Protein AF-A0A318S8D7-F1 (afdb_monomer_lite)

Foldseek 3Di:
DDAKAFPAWDDDPQKIWTFIQDPVRDTDIDIEGPPGPFPWDDWDWDDDDPWIKIWTAGPVRDIHIHIYPDPVRSVVCCVRCVHDPD

Radius of gyration: 12.1 Å; chains: 1; bounding box: 29×28×33 Å

Secondary structure (DSSP, 8-state):
-PPPEEEEEEEETTEEEEEEE-TTS-EEEEEESTTSSB--EEEEEEEETTEEEEEEE-TTS-EEEEEES-HHHHHHHHHHT-S---

Organism: NCBI:txid694435

Structure (mmCIF, N/CA/C/O backbone):
data_AF-A0A318S8D7-F1
#
_entry.id   AF-A0A318S8D7-F1
#
loop_
_atom_site.group_PDB
_atom_site.id
_atom_site.type_symbol
_atom_site.label_atom_id
_atom_site.label_alt_id
_atom_site.label_comp_id
_atom_site.label_asym_id
_atom_site.label_entity_id
_atom_site.label_seq_id
_atom_site.pdbx_PDB_ins_code
_atom_site.Cartn_x
_atom_site.Cartn_y
_atom_site.Cartn_z
_atom_site.occupancy
_atom_site.B_iso_or_equiv
_atom_site.auth_seq_id
_atom_site.auth_comp_id
_atom_site.auth_asym_id
_atom_site.auth_atom_id
_atom_site.pdbx_PDB_model_num
ATOM 1 N N . MET A 1 1 ? 6.269 4.210 18.920 1.00 53.84 1 MET A N 1
ATOM 2 C CA . MET A 1 1 ? 6.579 4.763 17.580 1.00 53.84 1 MET A CA 1
ATOM 3 C C . MET A 1 1 ? 5.367 4.561 16.688 1.00 53.84 1 MET A C 1
ATOM 5 O O . MET A 1 1 ? 4.930 3.426 16.561 1.00 53.84 1 MET A O 1
ATOM 9 N N . GLU A 1 2 ? 4.801 5.619 16.110 1.00 80.56 2 GLU A N 1
ATOM 10 C CA . GLU A 1 2 ? 3.596 5.498 15.277 1.00 80.56 2 GLU A CA 1
ATOM 11 C C . GLU A 1 2 ? 3.899 4.937 13.878 1.00 80.56 2 GLU A C 1
ATOM 13 O O . GLU A 1 2 ? 4.940 5.202 13.282 1.00 80.56 2 GLU A O 1
ATOM 18 N N . MET A 1 3 ? 2.988 4.127 13.344 1.00 90.62 3 MET A N 1
ATOM 19 C CA . MET A 1 3 ? 3.047 3.589 11.982 1.00 90.62 3 MET A CA 1
ATOM 20 C C . MET A 1 3 ? 2.617 4.662 10.962 1.00 90.62 3 MET A C 1
ATOM 22 O O . MET A 1 3 ? 1.642 5.374 11.239 1.00 90.62 3 MET A O 1
ATOM 26 N N . PRO A 1 4 ? 3.269 4.771 9.783 1.00 95.50 4 PRO A N 1
ATOM 27 C CA . PRO A 1 4 ? 2.767 5.598 8.688 1.00 95.50 4 PRO A CA 1
ATOM 28 C C . PRO A 1 4 ? 1.313 5.258 8.369 1.00 95.50 4 PRO A C 1
ATOM 30 O O . PRO A 1 4 ? 0.886 4.113 8.509 1.00 95.50 4 PRO A O 1
ATOM 33 N N . THR A 1 5 ? 0.536 6.255 7.963 1.00 95.75 5 THR A N 1
ATOM 34 C CA . THR A 1 5 ? -0.897 6.080 7.719 1.00 95.75 5 THR A CA 1
ATOM 35 C C . THR A 1 5 ? -1.210 6.213 6.242 1.00 95.75 5 THR A C 1
ATOM 37 O O . THR A 1 5 ? -0.945 7.258 5.654 1.00 95.75 5 THR A O 1
ATOM 40 N N . LEU A 1 6 ? -1.813 5.184 5.662 1.00 95.69 6 LEU A N 1
ATOM 41 C CA . LEU A 1 6 ? -2.411 5.235 4.342 1.00 95.69 6 LEU A CA 1
ATOM 42 C C . LEU A 1 6 ? -3.667 6.107 4.394 1.00 95.69 6 LEU A C 1
ATOM 44 O O . LEU A 1 6 ? -4.565 5.896 5.212 1.00 95.69 6 LEU A O 1
ATOM 48 N N . LEU A 1 7 ? -3.688 7.120 3.541 1.00 95.75 7 LEU A N 1
ATOM 49 C CA . LEU A 1 7 ? -4.779 8.077 3.413 1.00 95.75 7 LEU A CA 1
ATOM 50 C C . LEU A 1 7 ? -5.688 7.727 2.238 1.00 95.75 7 LEU A C 1
ATOM 52 O O . LEU A 1 7 ? -6.893 7.925 2.332 1.00 95.75 7 LEU A O 1
ATOM 56 N N . GLN A 1 8 ? -5.098 7.222 1.155 1.00 95.44 8 GLN A N 1
ATOM 57 C CA . GLN A 1 8 ? -5.781 6.885 -0.086 1.00 95.44 8 GLN A CA 1
ATOM 58 C C . GLN A 1 8 ? -4.931 5.891 -0.882 1.00 95.44 8 GLN A C 1
ATOM 60 O O . GLN A 1 8 ? -3.703 5.878 -0.755 1.00 95.44 8 GLN A O 1
ATOM 65 N N . VAL A 1 9 ? -5.585 5.079 -1.704 1.00 93.56 9 VAL A N 1
ATOM 66 C CA . VAL A 1 9 ? -4.952 4.220 -2.703 1.00 93.56 9 VAL A CA 1
ATOM 67 C C . VAL A 1 9 ? -5.580 4.501 -4.064 1.00 93.56 9 VAL A C 1
ATOM 69 O O . VAL A 1 9 ? -6.787 4.683 -4.168 1.00 93.56 9 VAL A O 1
ATOM 72 N N . GLU A 1 10 ? -4.761 4.535 -5.102 1.00 93.75 10 GLU A N 1
ATOM 73 C CA . GLU A 1 10 ? -5.200 4.671 -6.487 1.00 93.75 10 GLU A CA 1
ATOM 74 C C . GLU A 1 10 ? -4.523 3.599 -7.340 1.00 93.75 10 GLU A C 1
ATOM 76 O O . GLU A 1 10 ? -3.452 3.087 -6.996 1.00 93.75 10 GLU A O 1
ATOM 81 N N . LYS A 1 11 ? -5.146 3.253 -8.466 1.00 89.62 11 LYS A N 1
ATOM 82 C CA . LYS A 1 11 ? -4.557 2.365 -9.465 1.00 89.62 11 LYS A CA 1
ATOM 83 C C . LYS A 1 11 ? -4.610 3.031 -10.827 1.00 89.62 11 LYS A C 1
ATOM 85 O O . LYS A 1 11 ? -5.689 3.351 -11.315 1.00 89.62 11 LYS A O 1
ATOM 90 N N . ASP A 1 12 ? -3.443 3.169 -11.431 1.00 88.50 12 ASP A N 1
ATOM 91 C CA . ASP A 1 12 ? -3.247 3.676 -12.780 1.00 88.50 12 ASP A CA 1
ATOM 92 C C . ASP A 1 12 ? -2.583 2.576 -13.618 1.00 88.50 12 ASP A C 1
ATOM 94 O O . ASP A 1 12 ? -1.384 2.302 -13.508 1.00 88.50 12 ASP A O 1
ATOM 98 N N . GLY A 1 13 ? -3.402 1.841 -14.374 1.00 87.81 13 GLY A N 1
ATOM 99 C CA . GLY A 1 13 ? -2.971 0.657 -15.118 1.00 87.81 13 GLY A CA 1
ATOM 100 C C . GLY A 1 13 ? -2.332 -0.408 -14.216 1.00 87.81 13 GLY A C 1
ATOM 101 O O . GLY A 1 13 ? -3.004 -1.045 -13.400 1.00 87.81 13 GLY A O 1
ATOM 102 N N . THR A 1 14 ? -1.024 -0.625 -14.388 1.00 88.25 14 THR A N 1
ATOM 103 C CA . THR A 1 14 ? -0.219 -1.571 -13.591 1.00 88.25 14 THR A CA 1
ATOM 104 C C . THR A 1 14 ? 0.418 -0.947 -12.351 1.00 88.25 14 THR A C 1
ATOM 106 O O . THR A 1 14 ? 1.044 -1.667 -11.574 1.00 88.25 14 THR A O 1
ATOM 109 N N . THR A 1 15 ? 0.301 0.369 -12.177 1.00 91.00 15 THR A N 1
ATOM 110 C CA . THR A 1 15 ? 0.879 1.093 -11.046 1.00 91.00 15 THR A CA 1
ATOM 111 C C . THR A 1 15 ? -0.178 1.316 -9.970 1.00 91.00 15 THR A C 1
ATOM 113 O O . THR A 1 15 ? -1.285 1.773 -10.240 1.00 91.00 15 THR A O 1
ATOM 116 N N . VAL A 1 16 ? 0.176 1.011 -8.728 1.00 92.12 16 VAL A N 1
ATOM 117 C CA . VAL A 1 16 ? -0.588 1.353 -7.528 1.00 92.12 16 VAL A CA 1
ATOM 118 C C . VAL A 1 16 ? 0.089 2.547 -6.871 1.00 92.12 16 VAL A C 1
ATOM 120 O O . VAL A 1 16 ? 1.300 2.533 -6.656 1.00 92.12 16 VAL A O 1
ATOM 123 N N . VAL A 1 17 ? -0.680 3.578 -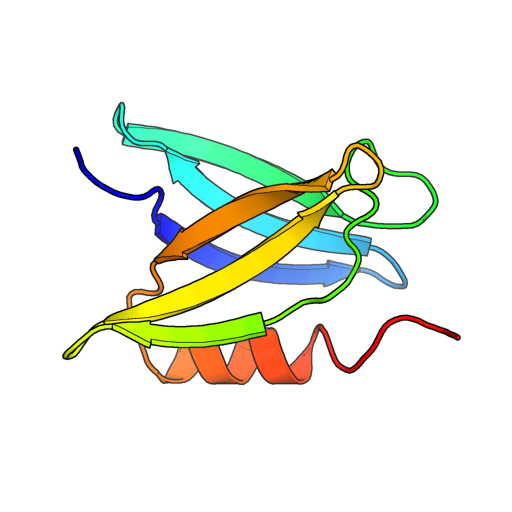6.538 1.00 94.38 17 VAL A N 1
ATOM 124 C CA . VAL A 1 17 ? -0.182 4.765 -5.840 1.00 94.38 17 VAL A CA 1
ATOM 125 C C . VAL A 1 17 ? -0.795 4.805 -4.449 1.00 94.38 17 VAL A C 1
ATOM 127 O O . VAL A 1 17 ? -2.012 4.835 -4.291 1.00 94.38 17 VAL A O 1
ATOM 130 N N . LEU A 1 18 ? 0.053 4.794 -3.426 1.00 94.69 18 LEU A N 1
ATOM 131 C CA . LEU A 1 18 ? -0.351 4.941 -2.034 1.00 94.69 18 LEU A CA 1
ATOM 132 C C . LEU A 1 18 ? -0.061 6.365 -1.564 1.00 94.69 18 LEU A C 1
ATOM 134 O O . LEU A 1 18 ? 1.088 6.814 -1.576 1.00 94.69 18 LEU A O 1
ATOM 138 N N . HIS A 1 19 ? -1.088 7.054 -1.080 1.00 96.31 19 HIS A N 1
ATOM 139 C CA . HIS A 1 19 ? -0.953 8.367 -0.459 1.00 96.31 19 HIS A CA 1
ATOM 140 C C . HIS A 1 19 ? -0.753 8.163 1.035 1.00 96.31 19 HIS A C 1
ATOM 142 O O . HIS A 1 19 ? -1.666 7.735 1.742 1.00 96.31 19 HIS A O 1
ATOM 148 N N . VAL A 1 20 ? 0.444 8.450 1.531 1.00 96.25 20 VAL A N 1
ATOM 149 C CA . VAL A 1 20 ? 0.863 8.091 2.886 1.00 96.25 20 VAL A CA 1
ATOM 150 C C . VAL A 1 20 ? 1.173 9.344 3.687 1.00 96.25 20 VAL A C 1
ATOM 152 O O . VAL A 1 20 ? 1.856 10.249 3.222 1.00 96.25 20 VAL A O 1
ATOM 155 N N . ARG A 1 21 ? 0.715 9.384 4.936 1.00 96.56 21 ARG A N 1
ATOM 156 C CA . ARG A 1 21 ? 1.250 10.290 5.950 1.00 96.56 21 ARG A CA 1
ATOM 157 C C . ARG A 1 21 ? 2.360 9.579 6.714 1.00 96.56 21 ARG A C 1
ATOM 159 O O . ARG A 1 21 ? 2.093 8.591 7.402 1.00 96.56 21 ARG A O 1
ATOM 166 N N . ALA A 1 22 ? 3.581 10.072 6.576 1.00 94.25 22 ALA A N 1
ATOM 167 C CA . ALA A 1 22 ? 4.746 9.616 7.311 1.00 94.25 22 ALA A CA 1
ATOM 168 C C . ALA A 1 22 ? 4.643 9.956 8.807 1.00 94.25 22 ALA A C 1
ATOM 170 O O . ALA A 1 22 ? 3.727 10.644 9.261 1.00 94.25 22 ALA A O 1
ATOM 171 N N . ARG A 1 23 ? 5.586 9.420 9.584 1.00 91.06 23 ARG A N 1
ATOM 172 C CA . ARG A 1 23 ? 5.615 9.541 11.051 1.00 91.06 23 ARG A CA 1
ATOM 173 C C . ARG A 1 23 ? 5.868 10.968 11.527 1.00 91.06 23 ARG A C 1
ATOM 175 O O . ARG A 1 23 ? 5.359 11.362 12.563 1.00 91.06 23 ARG A O 1
ATOM 182 N N . ASP A 1 24 ? 6.635 11.719 10.753 1.00 93.19 24 ASP A N 1
ATOM 183 C CA . ASP A 1 24 ? 6.914 13.142 10.947 1.00 93.19 24 ASP A CA 1
ATOM 184 C C . ASP A 1 24 ? 5.768 14.048 10.451 1.00 93.19 24 ASP A C 1
ATOM 186 O O . ASP A 1 24 ? 5.863 15.269 10.516 1.00 93.19 24 ASP A O 1
ATOM 190 N N . GLY A 1 25 ? 4.672 13.463 9.951 1.00 92.44 25 GLY A N 1
ATOM 191 C CA . GLY A 1 25 ? 3.529 14.185 9.401 1.00 92.44 25 GLY A CA 1
ATOM 192 C C . GLY A 1 25 ? 3.655 14.540 7.918 1.00 92.44 25 GLY A C 1
ATOM 193 O O . GLY A 1 25 ? 2.662 14.991 7.338 1.00 92.44 25 GLY A O 1
ATOM 194 N N . ALA A 1 26 ? 4.804 14.288 7.281 1.00 95.56 26 ALA A N 1
ATOM 195 C CA . ALA A 1 26 ? 4.990 14.547 5.859 1.00 95.56 26 ALA A CA 1
ATOM 196 C C . ALA A 1 26 ? 4.029 13.703 5.008 1.00 95.56 26 ALA A C 1
ATOM 198 O O . ALA A 1 26 ? 3.680 12.570 5.352 1.00 95.56 26 ALA A O 1
ATOM 199 N N . ARG A 1 27 ? 3.589 14.253 3.874 1.00 96.25 27 ARG A N 1
ATOM 200 C CA . ARG A 1 27 ? 2.786 13.521 2.888 1.00 96.25 27 ARG A CA 1
ATOM 201 C C . ARG A 1 27 ? 3.705 12.966 1.811 1.00 96.25 27 ARG A C 1
ATOM 203 O O . ARG A 1 27 ? 4.447 13.717 1.189 1.00 96.25 27 ARG A O 1
ATOM 210 N N . LEU A 1 28 ? 3.635 11.659 1.604 1.00 94.62 28 LEU A N 1
ATOM 211 C CA . LEU A 1 28 ? 4.442 10.908 0.655 1.00 94.62 28 LEU A CA 1
ATOM 212 C C . LEU A 1 28 ? 3.535 10.198 -0.348 1.00 94.62 28 LEU A C 1
ATOM 214 O O . LEU A 1 28 ? 2.440 9.751 -0.003 1.00 94.62 28 LEU A O 1
ATOM 218 N N . LEU A 1 29 ? 4.032 10.050 -1.571 1.00 94.75 29 LEU A N 1
ATOM 219 C CA . LEU A 1 29 ? 3.448 9.177 -2.581 1.00 94.75 29 LEU A CA 1
ATOM 220 C C . LEU A 1 29 ? 4.363 7.968 -2.749 1.00 94.75 29 LEU A C 1
ATOM 222 O O . LEU A 1 29 ? 5.522 8.113 -3.135 1.00 94.75 29 LEU A O 1
ATOM 226 N N . VAL A 1 30 ? 3.847 6.780 -2.451 1.00 93.06 30 VAL A N 1
ATOM 227 C CA . VAL A 1 30 ? 4.559 5.519 -2.679 1.00 93.06 30 VAL A CA 1
ATOM 228 C C . VAL A 1 30 ? 3.980 4.898 -3.940 1.00 93.06 30 VAL A C 1
ATOM 230 O O . VAL A 1 30 ? 2.824 4.482 -3.958 1.00 93.06 30 VAL A O 1
ATOM 233 N N . ARG A 1 31 ? 4.773 4.893 -5.013 1.00 93.00 31 ARG A N 1
ATOM 234 C CA . ARG A 1 31 ? 4.384 4.337 -6.311 1.00 93.00 31 ARG A CA 1
ATOM 235 C C . ARG A 1 31 ? 4.934 2.927 -6.443 1.00 93.00 31 ARG A C 1
ATOM 237 O O . ARG A 1 31 ? 6.132 2.710 -6.269 1.00 93.00 31 ARG A O 1
ATOM 244 N N . CYS A 1 32 ? 4.046 1.992 -6.739 1.00 91.25 32 CYS A N 1
ATOM 245 C CA . CYS A 1 32 ? 4.303 0.565 -6.746 1.00 91.25 32 CYS A CA 1
ATOM 246 C C . CYS A 1 32 ? 3.941 -0.029 -8.105 1.00 91.25 32 CYS A C 1
ATOM 248 O O . CYS A 1 32 ? 2.792 0.070 -8.523 1.00 91.25 32 CYS A O 1
ATOM 250 N N . GLY A 1 33 ? 4.874 -0.691 -8.781 1.00 89.31 33 GLY A N 1
ATOM 251 C CA . GLY A 1 33 ? 4.604 -1.322 -10.073 1.00 89.31 33 GLY A CA 1
ATOM 252 C C . GLY A 1 33 ? 5.880 -1.728 -10.809 1.00 89.31 33 GLY A C 1
ATOM 253 O O . GLY A 1 33 ? 6.965 -1.324 -10.405 1.00 89.31 33 GLY A O 1
ATOM 254 N N . PRO A 1 34 ? 5.789 -2.489 -11.915 1.00 85.38 34 PRO A N 1
ATOM 255 C CA . PRO A 1 34 ? 6.959 -3.077 -12.585 1.00 85.38 34 PRO A CA 1
ATOM 256 C C . PRO A 1 34 ? 8.035 -2.080 -13.049 1.00 85.38 34 PRO A C 1
ATOM 258 O O . PRO A 1 34 ? 9.186 -2.463 -13.243 1.00 85.38 34 PRO A O 1
ATOM 261 N N . LYS A 1 35 ? 7.661 -0.811 -13.254 1.00 87.12 35 LYS A N 1
ATOM 262 C CA . LYS A 1 35 ? 8.548 0.280 -13.691 1.00 87.12 35 LYS A CA 1
ATOM 263 C C . LYS A 1 35 ? 8.768 1.349 -12.614 1.00 87.12 35 LYS A C 1
ATOM 265 O O . LYS A 1 35 ? 9.308 2.407 -12.914 1.00 87.12 35 LYS A O 1
ATOM 270 N N . GLU A 1 36 ? 8.314 1.101 -11.391 1.00 90.25 36 GLU A N 1
ATOM 271 C CA . GLU A 1 36 ? 8.407 2.045 -10.278 1.00 90.25 36 GLU A CA 1
ATOM 272 C C . GLU A 1 36 ? 9.518 1.629 -9.303 1.00 90.25 36 GLU A C 1
ATOM 274 O O . GLU A 1 36 ? 10.029 0.506 -9.344 1.00 90.25 36 GLU A O 1
ATOM 279 N N . ASN A 1 37 ? 9.873 2.545 -8.398 1.00 86.19 37 ASN A N 1
ATOM 280 C CA . ASN A 1 37 ? 10.909 2.309 -7.387 1.00 86.19 37 ASN A CA 1
ATOM 281 C C . ASN A 1 37 ? 10.534 1.196 -6.401 1.00 86.19 37 ASN A C 1
ATOM 283 O O . ASN A 1 37 ? 11.416 0.490 -5.922 1.00 86.19 37 ASN A O 1
ATOM 287 N N . PHE A 1 38 ? 9.241 1.043 -6.102 1.00 89.75 38 PHE A N 1
ATOM 288 C CA . PHE A 1 38 ? 8.739 -0.080 -5.319 1.00 89.75 38 PHE A CA 1
ATOM 289 C C . PHE A 1 38 ? 8.128 -1.121 -6.248 1.00 89.75 38 PHE A C 1
ATOM 291 O O . PHE A 1 38 ? 7.265 -0.818 -7.076 1.00 89.75 38 PHE A O 1
ATOM 298 N N . GLN A 1 39 ? 8.532 -2.369 -6.063 1.00 90.38 39 GLN A N 1
ATOM 299 C CA . GLN A 1 39 ? 8.029 -3.535 -6.771 1.00 90.38 39 GLN A CA 1
ATOM 300 C C . GLN A 1 39 ? 7.514 -4.551 -5.751 1.00 90.38 39 GLN A C 1
ATOM 302 O O . GLN A 1 39 ? 8.065 -5.646 -5.603 1.00 90.38 39 GLN A O 1
ATOM 307 N N . PRO A 1 40 ? 6.438 -4.180 -5.035 1.00 88.06 40 PRO A N 1
ATOM 308 C CA . PRO A 1 40 ? 5.988 -4.916 -3.877 1.00 88.06 40 PRO A CA 1
ATOM 309 C C . PRO A 1 40 ? 5.481 -6.300 -4.254 1.00 88.06 40 PRO A C 1
ATOM 311 O O . PRO A 1 40 ? 4.636 -6.481 -5.133 1.00 88.06 40 PRO A O 1
ATOM 314 N N . SER A 1 41 ? 5.955 -7.274 -3.498 1.00 85.31 41 SER A N 1
ATOM 315 C CA . SER A 1 41 ? 5.449 -8.633 -3.447 1.00 85.31 41 SER A CA 1
ATOM 316 C C . SER A 1 41 ? 4.614 -8.832 -2.179 1.00 85.31 41 SER A C 1
ATOM 318 O O . SER A 1 41 ? 4.690 -8.049 -1.231 1.00 85.31 41 SER A O 1
ATOM 320 N N . ARG A 1 42 ? 3.814 -9.905 -2.149 1.00 87.69 42 ARG A N 1
ATOM 321 C CA . ARG A 1 42 ? 3.133 -10.388 -0.931 1.00 87.69 42 ARG A CA 1
ATOM 322 C C . ARG A 1 42 ? 2.351 -9.300 -0.181 1.00 87.69 42 ARG A C 1
ATOM 324 O O . ARG A 1 42 ? 2.558 -9.083 1.011 1.00 87.69 42 ARG A O 1
ATOM 331 N N . TRP A 1 43 ? 1.444 -8.629 -0.884 1.00 90.81 43 TRP A N 1
ATOM 332 C CA . TRP A 1 43 ? 0.499 -7.718 -0.244 1.00 90.81 43 TRP A CA 1
ATOM 333 C C . TRP A 1 43 ? -0.358 -8.450 0.786 1.00 90.81 43 TRP A C 1
ATOM 335 O O . TRP A 1 43 ? -0.849 -9.552 0.529 1.00 90.81 43 TRP A O 1
ATOM 345 N N . GLN A 1 44 ? -0.525 -7.825 1.944 1.00 91.19 44 GLN A N 1
ATOM 346 C CA . GLN A 1 44 ? -1.282 -8.342 3.071 1.00 91.19 44 GLN A CA 1
ATOM 347 C C . GLN A 1 44 ? -2.191 -7.256 3.636 1.00 91.19 44 GLN A C 1
ATOM 349 O O . GLN A 1 44 ? -1.879 -6.063 3.611 1.00 91.19 44 GLN A O 1
ATOM 354 N N . TRP A 1 45 ? -3.321 -7.702 4.173 1.00 90.44 45 TRP A N 1
ATOM 355 C CA . TRP A 1 45 ? -4.318 -6.862 4.820 1.00 90.44 45 TRP A CA 1
ATOM 356 C C . TRP A 1 45 ? -4.680 -7.528 6.136 1.00 90.44 45 TRP A C 1
ATOM 358 O O . TRP A 1 45 ? -5.264 -8.611 6.144 1.00 90.44 45 TRP A O 1
ATOM 368 N N . THR A 1 46 ? -4.300 -6.908 7.241 1.00 88.94 46 THR A N 1
ATOM 369 C CA . THR A 1 46 ? -4.519 -7.440 8.586 1.00 88.94 46 THR A CA 1
ATOM 370 C C . THR A 1 46 ? -5.281 -6.431 9.432 1.00 88.94 46 THR A C 1
ATOM 372 O O . THR A 1 46 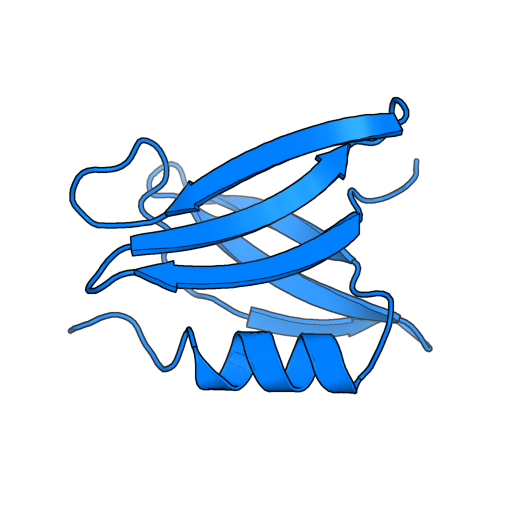? -5.430 -5.264 9.066 1.00 88.94 46 THR A O 1
ATOM 375 N N . ARG A 1 47 ? -5.805 -6.889 10.568 1.00 87.94 47 ARG A N 1
ATOM 376 C CA . ARG A 1 47 ? -6.294 -6.007 11.626 1.00 87.94 47 ARG A CA 1
ATOM 377 C C . ARG A 1 47 ? -5.388 -6.152 12.839 1.00 87.94 47 ARG A C 1
ATOM 379 O O . ARG A 1 47 ? -5.079 -7.266 13.249 1.00 87.94 47 ARG A O 1
ATOM 386 N N . GLU A 1 48 ? -4.989 -5.023 13.406 1.00 88.00 48 GLU A N 1
ATOM 387 C CA . GLU A 1 48 ? -4.278 -4.931 14.678 1.00 88.00 48 GLU A CA 1
ATOM 388 C C . GLU A 1 48 ? -5.173 -4.177 15.665 1.00 88.00 48 GLU A C 1
ATOM 390 O O . GLU A 1 48 ? -5.250 -2.946 15.650 1.00 88.00 48 GLU A O 1
ATOM 395 N N . GLY A 1 49 ? -5.918 -4.930 16.479 1.00 84.50 49 GLY A N 1
ATOM 396 C CA . GLY A 1 49 ? -7.006 -4.377 17.287 1.00 84.50 49 GLY A CA 1
ATOM 397 C C . GLY A 1 49 ? -8.112 -3.804 16.398 1.00 84.50 49 GLY A C 1
ATOM 398 O O . GLY A 1 49 ? -8.606 -4.481 15.498 1.00 84.50 49 GLY A O 1
ATOM 399 N N . GLU A 1 50 ? -8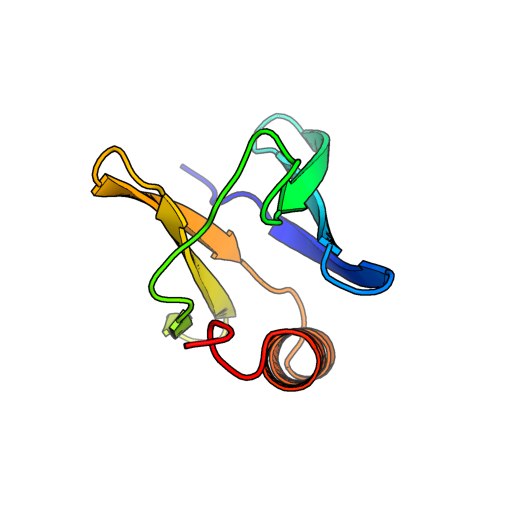.472 -2.540 16.622 1.00 83.00 50 GLU A N 1
ATOM 400 C CA . GLU A 1 50 ? -9.471 -1.817 15.817 1.00 83.00 50 GLU A CA 1
ATOM 401 C C . GLU A 1 50 ? -8.892 -1.193 14.535 1.00 83.00 50 GLU A C 1
ATOM 403 O O . GLU A 1 50 ? -9.611 -0.573 13.752 1.00 83.00 50 GLU A O 1
ATOM 408 N N . ARG A 1 51 ? -7.580 -1.324 14.305 1.00 86.00 51 ARG A N 1
ATOM 409 C CA . ARG A 1 51 ? -6.888 -0.669 13.195 1.00 86.00 51 ARG A CA 1
ATOM 410 C C . ARG A 1 51 ? -6.665 -1.639 12.042 1.00 86.00 51 ARG A C 1
ATOM 412 O O . ARG A 1 51 ? -6.010 -2.664 12.207 1.00 86.00 51 ARG A O 1
ATOM 419 N N . GLY A 1 52 ? -7.131 -1.281 10.848 1.00 91.81 52 GLY A N 1
ATOM 420 C CA . GLY A 1 52 ? -6.719 -1.957 9.618 1.00 91.81 52 GLY A CA 1
ATOM 421 C C . GLY A 1 52 ? -5.255 -1.659 9.293 1.00 91.81 52 GLY A C 1
ATOM 422 O O . GLY A 1 52 ? -4.786 -0.535 9.487 1.00 91.81 52 GLY A O 1
ATOM 423 N N . VAL A 1 53 ? -4.530 -2.644 8.777 1.00 93.94 53 VAL A N 1
ATOM 424 C CA . VAL A 1 53 ? -3.136 -2.518 8.346 1.00 93.94 53 VAL A CA 1
ATOM 425 C C . VAL A 1 53 ? -2.990 -3.116 6.953 1.00 93.94 53 VAL A C 1
ATOM 427 O O . VAL A 1 53 ? -3.437 -4.227 6.687 1.00 93.94 53 VAL A O 1
ATOM 430 N N . VAL A 1 54 ? -2.352 -2.363 6.063 1.00 94.00 54 VAL A N 1
ATOM 431 C CA . VAL A 1 54 ? -1.891 -2.817 4.750 1.00 94.00 54 VAL A CA 1
ATOM 432 C C . VAL A 1 54 ? -0.383 -2.978 4.834 1.00 94.00 54 VAL A C 1
ATOM 434 O O . VAL A 1 54 ? 0.307 -2.058 5.278 1.00 94.00 54 VAL A O 1
ATOM 437 N N . SER A 1 55 ? 0.146 -4.111 4.391 1.00 93.69 55 SER A N 1
ATOM 438 C CA . SER A 1 55 ? 1.586 -4.279 4.232 1.00 93.69 55 SER A CA 1
ATOM 439 C C . SER A 1 55 ? 1.962 -4.938 2.919 1.00 93.69 55 SER A C 1
ATOM 441 O O . SER A 1 55 ? 1.136 -5.553 2.245 1.00 93.69 55 SER A O 1
ATOM 443 N N . PHE A 1 56 ? 3.219 -4.761 2.537 1.00 93.06 56 PHE A N 1
ATOM 444 C CA . PHE A 1 56 ? 3.837 -5.463 1.424 1.00 93.06 56 PHE A CA 1
ATOM 445 C C . PHE A 1 56 ? 5.316 -5.709 1.704 1.00 93.06 56 PHE A C 1
ATOM 447 O O . PHE A 1 56 ? 5.929 -5.022 2.523 1.00 93.06 56 PHE A O 1
ATOM 454 N N . THR A 1 57 ? 5.897 -6.667 0.990 1.00 91.81 57 THR A N 1
ATOM 455 C CA . THR A 1 57 ? 7.321 -6.999 1.061 1.00 91.81 57 THR A CA 1
ATOM 456 C C . THR A 1 57 ? 8.008 -6.589 -0.233 1.00 91.81 57 THR A C 1
ATOM 458 O O . THR A 1 57 ? 7.616 -7.036 -1.310 1.00 91.81 57 THR A O 1
ATOM 461 N N . GLU A 1 58 ? 9.039 -5.760 -0.149 1.00 90.44 58 GLU A N 1
ATOM 462 C CA . GLU A 1 58 ? 9.850 -5.389 -1.310 1.00 90.44 58 GLU A CA 1
ATOM 463 C C . GLU A 1 58 ? 10.854 -6.503 -1.675 1.00 90.44 58 GLU A C 1
ATOM 465 O O . GLU A 1 58 ? 11.052 -7.454 -0.917 1.00 90.44 58 GLU A O 1
ATOM 470 N N . ARG A 1 59 ? 11.475 -6.428 -2.859 1.00 85.25 59 ARG A N 1
ATOM 471 C CA . ARG A 1 59 ? 12.435 -7.420 -3.374 1.00 85.25 59 ARG A CA 1
ATOM 472 C C . ARG A 1 59 ? 13.624 -7.683 -2.449 1.00 85.25 59 ARG A C 1
ATOM 474 O O . ARG A 1 59 ? 14.160 -8.786 -2.460 1.00 85.25 59 ARG A O 1
ATOM 481 N N . ASP A 1 60 ? 14.024 -6.693 -1.660 1.00 87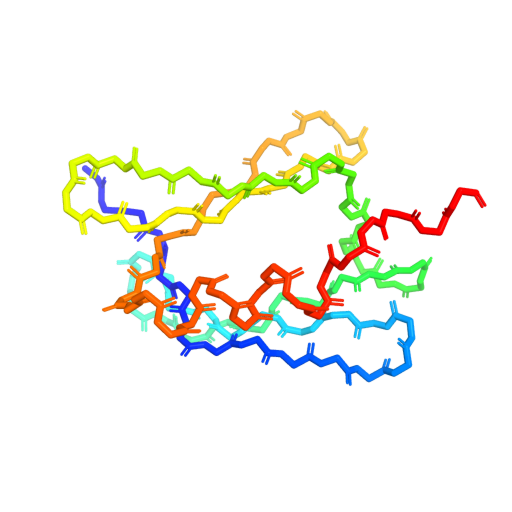.56 60 ASP A N 1
ATOM 482 C CA . ASP A 1 60 ? 15.086 -6.804 -0.652 1.00 87.56 60 ASP A CA 1
ATOM 483 C C . ASP A 1 60 ? 14.634 -7.537 0.630 1.00 87.56 60 ASP A C 1
ATOM 485 O O . ASP A 1 60 ? 15.415 -7.703 1.564 1.00 87.56 60 ASP A O 1
ATOM 489 N N . GLY A 1 61 ? 13.375 -7.986 0.684 1.00 88.75 61 GLY A N 1
ATOM 490 C CA . GLY A 1 61 ? 12.773 -8.646 1.838 1.00 88.75 61 GLY A CA 1
ATOM 491 C C . GLY A 1 61 ? 12.249 -7.676 2.895 1.00 88.75 61 GLY A C 1
ATOM 492 O O . GLY A 1 61 ? 11.693 -8.119 3.903 1.00 88.75 61 GLY A O 1
ATOM 493 N N . ARG A 1 62 ? 12.383 -6.361 2.691 1.00 93.12 62 ARG A N 1
ATOM 494 C CA . ARG A 1 62 ? 11.907 -5.363 3.644 1.00 93.12 62 ARG A CA 1
ATOM 495 C C . ARG A 1 62 ? 10.388 -5.268 3.612 1.00 93.12 62 ARG A C 1
ATOM 497 O O . ARG A 1 62 ? 9.777 -5.070 2.563 1.00 93.12 62 ARG A O 1
ATOM 504 N N . GLU A 1 63 ? 9.773 -5.354 4.788 1.00 93.44 63 GLU A N 1
ATOM 505 C CA . GLU A 1 63 ? 8.338 -5.134 4.938 1.00 93.44 63 GLU A CA 1
ATOM 506 C C . GLU A 1 63 ? 8.023 -3.647 5.139 1.00 93.44 63 GLU A C 1
ATOM 508 O O . GLU A 1 63 ? 8.609 -2.962 5.985 1.00 93.44 63 GLU A O 1
ATOM 513 N N . TYR A 1 64 ? 7.044 -3.161 4.383 1.00 93.12 64 TYR A N 1
ATOM 514 C CA . TYR A 1 64 ? 6.459 -1.838 4.529 1.00 93.12 64 TYR A CA 1
ATOM 515 C C . TYR A 1 64 ? 5.038 -1.980 5.040 1.00 93.12 64 TYR A C 1
ATOM 517 O O . TYR A 1 64 ? 4.243 -2.728 4.478 1.00 93.12 64 TYR A O 1
ATOM 525 N N . ARG A 1 65 ? 4.721 -1.260 6.117 1.00 94.62 65 ARG A N 1
ATOM 526 C CA . ARG A 1 65 ? 3.450 -1.379 6.833 1.00 94.62 65 ARG A CA 1
ATOM 527 C C . ARG A 1 65 ? 2.803 -0.014 6.980 1.00 94.62 65 ARG A C 1
ATOM 529 O O . ARG A 1 65 ? 3.444 0.941 7.427 1.00 94.62 65 ARG A O 1
ATOM 536 N N . PHE A 1 66 ? 1.527 0.050 6.635 1.00 95.06 66 PHE A N 1
ATOM 537 C CA . PHE A 1 66 ? 0.724 1.255 6.663 1.00 95.06 66 PHE A CA 1
ATOM 538 C C . PHE A 1 66 ? -0.562 0.974 7.399 1.00 95.06 66 PHE A C 1
ATOM 540 O O . PHE A 1 66 ? -1.323 0.065 7.080 1.00 95.06 66 PHE A O 1
ATOM 547 N N . ALA A 1 67 ? -0.834 1.817 8.367 1.00 95.19 67 ALA A N 1
ATOM 548 C CA . ALA A 1 67 ? -2.113 1.820 9.011 1.00 95.19 67 ALA A CA 1
ATOM 549 C C . ALA A 1 67 ? -3.186 2.423 8.119 1.00 95.19 67 ALA A C 1
ATOM 551 O O . ALA A 1 67 ? -2.933 3.390 7.406 1.00 95.19 67 ALA A O 1
ATOM 552 N N . VAL A 1 68 ? -4.408 1.944 8.264 1.00 94.06 68 VAL A N 1
ATOM 553 C CA . VAL A 1 68 ? -5.561 2.413 7.509 1.00 94.06 68 VAL A CA 1
ATOM 554 C C . VAL A 1 68 ? -6.568 3.029 8.473 1.00 94.06 68 VAL A C 1
ATOM 556 O O . VAL A 1 68 ? -6.807 2.496 9.555 1.00 94.06 68 VAL A O 1
ATOM 559 N N . LYS A 1 69 ? -7.131 4.188 8.115 1.00 85.31 69 LYS A N 1
ATOM 560 C CA . LYS A 1 69 ? -8.054 4.932 8.995 1.00 85.31 69 LYS A CA 1
ATOM 561 C C . LYS A 1 69 ? -9.510 4.475 8.912 1.00 85.31 69 LYS A C 1
ATOM 563 O O . LYS A 1 69 ? -10.324 4.942 9.699 1.00 85.31 69 LYS A O 1
ATOM 568 N N . SER A 1 70 ? -9.856 3.628 7.946 1.00 89.88 70 SER A N 1
ATOM 569 C CA . SER A 1 70 ? -11.221 3.142 7.777 1.00 89.88 70 SER A CA 1
ATOM 570 C C . SER A 1 70 ? -11.255 1.779 7.098 1.00 89.88 70 SER A C 1
ATOM 572 O O . SER A 1 70 ? -10.411 1.456 6.260 1.00 89.88 70 SER A O 1
ATOM 574 N N . GLU A 1 71 ? -12.289 1.007 7.423 1.00 88.81 71 GLU A N 1
ATOM 575 C CA . GLU A 1 71 ? -12.596 -0.267 6.765 1.00 88.81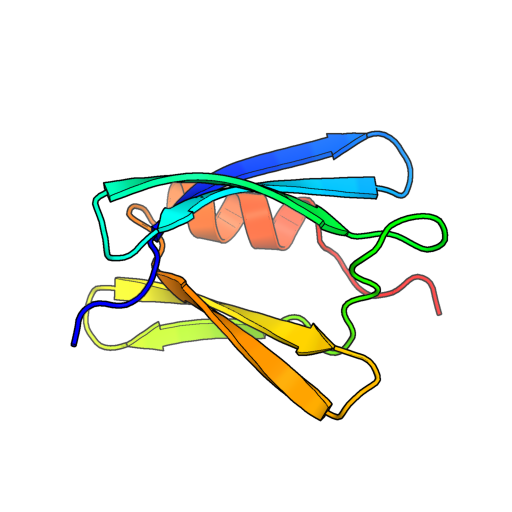 71 GLU A CA 1
ATOM 576 C C . GLU A 1 71 ? -12.873 -0.090 5.270 1.00 88.81 71 GLU A C 1
ATOM 578 O O . GLU A 1 71 ? -12.476 -0.921 4.458 1.00 88.81 71 GLU A O 1
ATOM 583 N N . ARG A 1 72 ? -13.476 1.043 4.885 1.00 91.75 72 ARG A N 1
ATOM 584 C CA . ARG A 1 72 ? -13.688 1.391 3.476 1.00 91.75 72 ARG A CA 1
ATOM 585 C C . ARG A 1 72 ? -12.368 1.449 2.708 1.00 91.75 72 ARG A C 1
ATOM 587 O O . ARG A 1 72 ? -12.269 0.855 1.641 1.00 91.75 72 ARG A O 1
ATOM 594 N N . LEU A 1 73 ? -11.362 2.135 3.250 1.00 92.00 73 LEU A N 1
ATOM 595 C CA . LEU A 1 73 ? -10.061 2.257 2.595 1.00 92.00 73 LEU A CA 1
ATOM 596 C C . LEU A 1 73 ? -9.308 0.917 2.581 1.00 92.00 73 LEU A C 1
ATOM 598 O O . LEU A 1 73 ? -8.619 0.609 1.611 1.00 92.00 73 LEU A O 1
ATOM 602 N N . LEU A 1 74 ? -9.467 0.089 3.620 1.00 90.81 74 LEU A N 1
ATOM 603 C CA . LEU A 1 74 ? -8.897 -1.259 3.639 1.00 90.81 74 LEU A CA 1
ATOM 604 C C . LEU A 1 74 ? -9.499 -2.129 2.522 1.00 90.81 74 LEU A C 1
ATOM 606 O O . LEU A 1 74 ? -8.757 -2.765 1.773 1.00 90.81 74 LEU A O 1
ATOM 610 N N . ALA A 1 75 ? -10.826 -2.102 2.365 1.00 89.94 75 ALA A N 1
ATOM 611 C CA . ALA A 1 75 ? -11.532 -2.804 1.294 1.00 89.94 75 ALA A CA 1
ATOM 612 C C . ALA A 1 75 ? -11.156 -2.275 -0.103 1.00 89.94 75 ALA A C 1
ATOM 614 O O . ALA A 1 75 ? -11.003 -3.051 -1.048 1.00 89.94 75 ALA A O 1
ATOM 615 N N . GLU A 1 76 ? -10.950 -0.965 -0.243 1.00 91.50 76 GLU A N 1
ATOM 616 C CA . GLU A 1 76 ? -10.481 -0.351 -1.488 1.00 91.50 76 GLU A CA 1
ATOM 617 C C . GLU A 1 76 ? -9.075 -0.839 -1.864 1.00 91.50 76 GLU A C 1
ATOM 619 O O . GLU A 1 76 ? -8.855 -1.269 -2.998 1.00 91.50 76 GLU A O 1
ATOM 624 N N . CYS A 1 77 ? -8.150 -0.903 -0.897 1.00 89.81 77 CYS A N 1
ATOM 625 C CA . CYS A 1 77 ? -6.820 -1.484 -1.106 1.00 89.81 77 CYS A CA 1
ATOM 626 C C . CYS A 1 77 ? -6.905 -2.939 -1.565 1.00 89.81 77 CYS A C 1
ATOM 628 O O . CYS A 1 77 ? -6.237 -3.324 -2.523 1.00 89.81 77 CYS A O 1
ATOM 630 N N . GLN A 1 78 ? -7.743 -3.744 -0.908 1.00 88.94 78 GLN A N 1
ATOM 631 C CA . GLN A 1 78 ? -7.963 -5.140 -1.291 1.00 88.94 78 GLN A CA 1
ATOM 632 C C . GLN A 1 78 ? -8.518 -5.268 -2.714 1.00 88.94 78 GLN A C 1
ATOM 634 O O . GLN A 1 78 ? -8.178 -6.212 -3.421 1.00 88.94 78 GLN A O 1
ATOM 639 N N . SER A 1 79 ? -9.369 -4.332 -3.145 1.00 89.00 79 SER A N 1
ATOM 640 C CA . SER A 1 79 ? -9.964 -4.325 -4.483 1.00 89.00 79 SER A CA 1
ATOM 641 C C . SER A 1 79 ? -8.970 -3.937 -5.581 1.00 89.00 79 SER A C 1
ATOM 643 O O . SER A 1 79 ? -8.918 -4.580 -6.630 1.00 89.00 79 SER A O 1
ATOM 645 N N . LEU A 1 80 ? -8.154 -2.909 -5.346 1.00 87.06 80 LEU A N 1
ATOM 646 C CA . LEU A 1 80 ? -7.212 -2.396 -6.345 1.00 87.06 80 LEU A CA 1
ATOM 647 C C . LEU A 1 80 ? -5.975 -3.289 -6.487 1.00 87.06 80 LEU A C 1
ATOM 649 O O . LEU A 1 80 ? -5.455 -3.487 -7.593 1.00 87.06 80 LEU A O 1
ATOM 653 N N . VAL A 1 81 ? -5.548 -3.888 -5.378 1.00 81.94 81 VAL A N 1
ATOM 654 C CA . VAL A 1 81 ? -4.326 -4.690 -5.276 1.00 81.94 81 VAL A CA 1
ATOM 655 C C . VAL A 1 81 ? -4.661 -6.191 -5.247 1.00 81.94 81 VAL A C 1
ATOM 657 O O . VAL A 1 81 ? -4.108 -6.984 -4.485 1.00 81.94 81 VAL A O 1
ATOM 660 N N . ARG A 1 82 ? -5.605 -6.603 -6.106 1.00 64.56 82 ARG A N 1
ATOM 661 C CA . ARG A 1 82 ? -5.985 -8.011 -6.301 1.00 64.56 82 ARG A CA 1
ATOM 662 C C . ARG A 1 82 ? -4.884 -8.776 -7.037 1.00 64.56 82 ARG A C 1
ATOM 664 O O . ARG A 1 82 ? -4.927 -8.898 -8.255 1.00 64.56 82 ARG A O 1
ATOM 671 N N . ARG A 1 83 ? -3.968 -9.344 -6.247 1.00 55.34 83 ARG A N 1
ATOM 672 C CA . ARG A 1 83 ? -2.887 -10.278 -6.618 1.00 55.34 83 ARG A CA 1
ATOM 673 C C . ARG A 1 83 ? -1.764 -9.677 -7.486 1.00 55.34 83 ARG A C 1
ATOM 675 O O . ARG A 1 83 ? -2.020 -8.820 -8.328 1.00 55.34 83 ARG A O 1
ATOM 682 N N . PRO A 1 84 ? -0.507 -10.130 -7.289 1.00 43.19 84 PRO A N 1
ATOM 683 C CA . PRO A 1 84 ? 0.533 -9.912 -8.285 1.00 43.19 84 PRO A CA 1
ATOM 684 C C . PRO A 1 84 ? 0.034 -10.494 -9.608 1.00 43.19 84 PRO A C 1
ATOM 686 O O . PRO A 1 84 ? -0.561 -11.574 -9.620 1.00 43.19 84 PRO A O 1
ATOM 689 N N . VAL A 1 85 ? 0.240 -9.770 -10.707 1.00 34.66 85 VAL A N 1
ATOM 690 C CA . VAL A 1 85 ? 0.213 -10.399 -12.028 1.00 34.66 85 VAL A CA 1
ATOM 691 C C . VAL A 1 85 ? 1.270 -11.501 -11.945 1.00 34.66 85 VAL A C 1
ATOM 693 O O . VAL A 1 85 ? 2.434 -11.194 -11.686 1.00 34.66 85 VAL A O 1
ATOM 696 N N . ALA A 1 86 ? 0.812 -12.754 -11.959 1.00 34.22 86 ALA A N 1
ATOM 697 C CA . ALA A 1 86 ? 1.673 -13.930 -11.943 1.00 34.22 86 ALA A CA 1
ATOM 698 C C . ALA A 1 86 ? 2.536 -13.968 -13.206 1.00 34.22 86 ALA A C 1
ATOM 700 O O . ALA A 1 86 ? 2.042 -13.495 -14.257 1.00 34.22 86 ALA A O 1
#

pLDDT: mean 87.95, std 11.95, range [34.22, 96.56]

Seque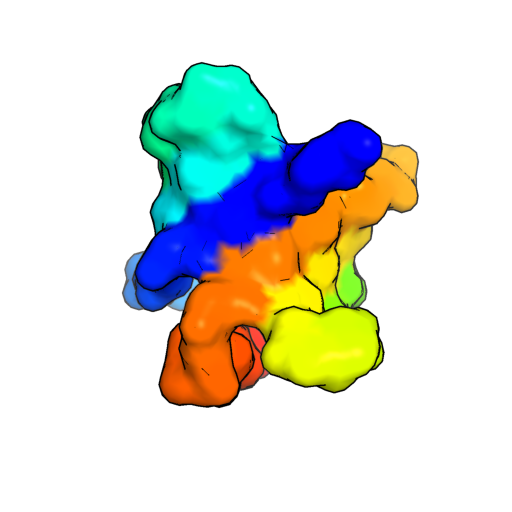nce (86 aa):
MEMPTLLQVEKDGTTVVLHVRARDGARLLVRCGPKENFQPSRWQWTREGERGVVSFTERDGREYRFAVKSERLLAECQSLVRRPVA